Protein AF-0000000075587839 (afdb_homodimer)

Solvent-accessible surface area (backbone atoms only — not comparable to full-atom values): 9864 Å² total; per-residue (Å²): 130,83,79,45,76,65,56,51,50,49,52,45,46,64,28,25,70,38,70,66,35,35,45,51,54,50,36,51,46,52,33,44,29,35,46,43,52,49,52,53,52,33,71,74,31,87,90,44,42,84,49,61,68,43,82,43,80,44,80,54,60,90,42,73,38,74,36,57,45,5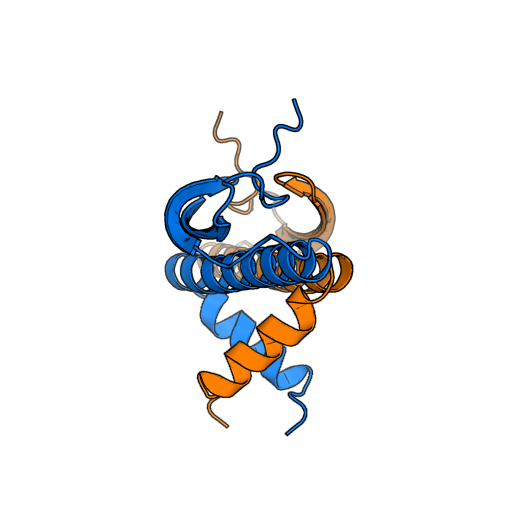7,36,32,62,83,61,77,62,73,52,64,68,70,52,82,79,121,129,80,80,44,74,64,56,52,50,50,53,46,49,63,29,25,70,38,71,65,37,34,43,52,54,51,35,52,47,50,33,44,29,36,45,42,52,48,51,52,51,33,72,74,32,87,89,43,43,83,48,62,65,43,82,43,80,43,79,56,61,89,41,75,38,72,37,57,45,59,36,32,63,83,62,78,60,74,51,65,68,71,51,81,79,121

Nearest PDB structures (foldseek):
  6xg8-assembly1_A  TM=6.158E-01  e=6.840E-03  Acetivibrio thermocellus ATCC 27405
  4ic1-assembly1_K  TM=3.545E-01  e=3.819E-01  Saccharolobus solfataricus P2
  4ic1-assembly1_D  TM=3.530E-01  e=4.348E-01  Saccharolobus solfataricus P2
  4ic1-assembly1_J  TM=3.526E-01  e=6.417E-01  Saccharolobus solfataricus P2
  8iyo-assembly3_C  TM=5.329E-01  e=5.825E+00  Helicobacter pylori 26695

Organism: NCBI:txid702438

pLDDT: mean 90.99, std 10.91, range [43.84, 98.19]

Radius of gyration: 17.73 Å; Cα contacts (8 Å, |Δi|>4): 242; chains: 2; bounding 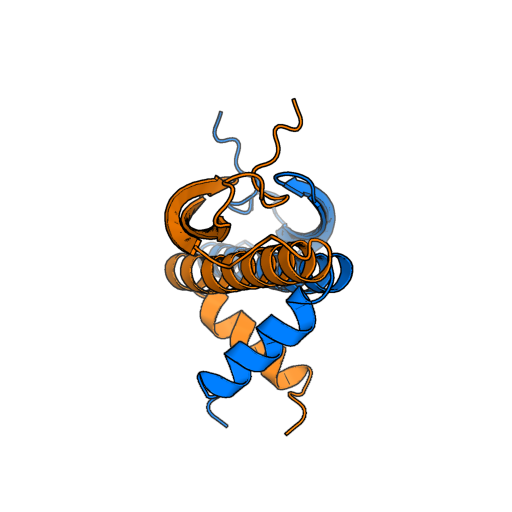box: 31×56×42 Å

InterPro domains:
  IPR001207 Transposase, mutator type [PF00872] (12-85)

Secondary structure (DSSP, 8-state):
----HHHHHHHHHHHTTSHHHHHHHHHHHHHHHHHHHHHHHHHH-TT--EEEEEEEEEEETTEEEEEEEEEESSS----GGGS---/----HHHHHHHHHHHTTSHHHHHHHHHHHHHHHHHHHHHHHHHH-TT--EEEEEEEEEEETTEEEEEEEEEESSS----GGGS---

Sequence (172 aa):
MELTQGQISEIISNYTSSSEGFVTLQSLIMNSLMAHERELFVKANKNEQCNGFRPRRWYCKGYTFVLRIPRSRSGNFYPVLFRDYSMELTQGQISEIISNYTSSSEGFVTLQSLIMNSLMAHERELFVKANKNEQCNGFRPRRWYCKGYTFVLRIPRSRSGNFYPVLFRDYS

Structure (mmCIF, N/CA/C/O backbone):
data_AF-0000000075587839-model_v1
#
loop_
_entity.id
_entity.type
_entity.pdbx_description
1 polymer Transposase
#
loop_
_atom_site.group_PDB
_atom_site.id
_atom_site.type_symbol
_atom_site.label_atom_id
_atom_site.label_alt_id
_atom_site.label_comp_id
_atom_site.label_asym_id
_atom_site.label_entity_id
_atom_site.label_seq_id
_atom_site.pdbx_PDB_ins_code
_atom_site.Cartn_x
_atom_site.Cartn_y
_atom_site.Cartn_z
_atom_site.occupancy
_atom_site.B_iso_or_equiv
_atom_site.auth_seq_id
_atom_site.auth_comp_id
_atom_site.auth_asym_id
_atom_site.auth_atom_id
_atom_site.pdbx_PDB_model_num
ATOM 1 N N . MET A 1 1 ? -15.734 -13.727 13.383 1 43.91 1 MET A N 1
ATOM 2 C CA . MET A 1 1 ? -16.031 -12.383 13.859 1 43.91 1 MET A CA 1
ATOM 3 C C . MET A 1 1 ? -15.766 -11.352 12.766 1 43.91 1 MET A C 1
ATOM 5 O O . MET A 1 1 ? -14.68 -11.32 12.18 1 43.91 1 MET A O 1
ATOM 9 N N . GLU A 1 2 ? -16.828 -10.836 12.227 1 57.12 2 GLU A N 1
ATOM 10 C CA . GLU A 1 2 ? -16.781 -9.922 11.086 1 57.12 2 GLU A CA 1
ATOM 11 C C . GLU A 1 2 ? -16.031 -8.633 11.445 1 57.12 2 GLU A C 1
ATOM 13 O O . GLU A 1 2 ? -16.375 -7.977 12.438 1 57.12 2 GLU A O 1
ATOM 18 N N . LEU A 1 3 ? -14.789 -8.594 11.195 1 67.19 3 LEU A N 1
ATOM 19 C CA . LEU A 1 3 ? -14.031 -7.375 11.461 1 67.19 3 LEU A CA 1
ATOM 20 C C . LEU A 1 3 ? -14.844 -6.141 11.094 1 67.19 3 LEU A C 1
ATOM 22 O O . LEU A 1 3 ? -15.438 -6.086 10.016 1 67.19 3 LEU A O 1
ATOM 26 N N . THR A 1 4 ? -15.031 -5.246 12.156 1 79 4 THR A N 1
ATOM 27 C CA . THR A 1 4 ? -15.773 -4.004 11.984 1 79 4 THR A CA 1
ATOM 28 C C . THR A 1 4 ? -14.914 -2.943 11.312 1 79 4 THR A C 1
ATOM 30 O O . THR A 1 4 ? -13.68 -3.055 11.289 1 79 4 THR A O 1
ATOM 33 N N . GLN A 1 5 ? -15.57 -2.043 10.609 1 81.94 5 GLN A N 1
ATOM 34 C CA . GLN A 1 5 ? -14.891 -0.89 10.031 1 81.94 5 GLN A CA 1
ATOM 35 C C . GLN A 1 5 ? -14.008 -0.197 11.062 1 81.94 5 GLN A C 1
ATOM 37 O O . GLN A 1 5 ? -12.93 0.302 10.734 1 81.94 5 GLN A O 1
ATOM 42 N N . GLY A 1 6 ? -14.469 -0.272 12.297 1 82.75 6 GLY A N 1
ATOM 43 C CA . GLY A 1 6 ? -13.711 0.319 13.391 1 82.75 6 GLY A CA 1
ATOM 44 C C . GLY A 1 6 ? -12.406 -0.409 13.672 1 82.75 6 GLY A C 1
ATOM 45 O O . GLY A 1 6 ? -11.375 0.222 13.914 1 82.75 6 GLY A O 1
ATOM 46 N N . GLN A 1 7 ? -12.508 -1.614 13.672 1 82.94 7 GLN A N 1
ATOM 47 C CA . GLN A 1 7 ? -11.32 -2.43 13.914 1 82.94 7 GLN A CA 1
ATOM 48 C C . GLN A 1 7 ? -10.297 -2.252 12.797 1 82.94 7 GLN A C 1
ATOM 50 O O . GLN A 1 7 ? -9.094 -2.154 13.062 1 82.94 7 GLN A O 1
ATOM 55 N N . ILE A 1 8 ? -10.734 -2.129 11.609 1 87.5 8 ILE A N 1
ATOM 56 C CA . ILE A 1 8 ? -9.859 -1.937 10.461 1 87.5 8 ILE A CA 1
ATOM 57 C C . ILE A 1 8 ? -9.148 -0.588 10.57 1 87.5 8 ILE A C 1
ATOM 59 O O . ILE A 1 8 ? -7.934 -0.503 10.398 1 87.5 8 ILE A O 1
ATOM 63 N N . SER A 1 9 ? -9.961 0.362 10.945 1 90 9 SER A N 1
ATOM 64 C CA . SER A 1 9 ? -9.398 1.702 11.086 1 90 9 SER A CA 1
ATOM 65 C C . SER A 1 9 ? -8.328 1.739 12.18 1 90 9 SER A C 1
ATOM 67 O O . SER A 1 9 ? -7.297 2.393 12.023 1 90 9 SER A O 1
ATOM 69 N N . GLU A 1 10 ? -8.555 1.043 13.203 1 89.44 10 GLU A N 1
ATOM 70 C CA . GLU A 1 10 ? -7.613 1.007 14.32 1 89.44 10 GLU A CA 1
ATOM 71 C C . GLU A 1 10 ? -6.309 0.325 13.914 1 89.44 10 GLU A C 1
ATOM 73 O O . GLU A 1 10 ? -5.223 0.784 14.273 1 89.44 10 GLU A O 1
ATOM 78 N N . ILE A 1 11 ? -6.461 -0.703 13.234 1 89.12 11 ILE A N 1
ATOM 79 C CA . ILE A 1 11 ? -5.289 -1.43 12.758 1 89.12 11 ILE A CA 1
ATOM 80 C C . ILE A 1 11 ? -4.457 -0.531 11.852 1 89.12 11 ILE A C 1
ATOM 82 O O . ILE A 1 11 ? -3.248 -0.387 12.047 1 89.12 11 ILE A O 1
ATOM 86 N N . ILE A 1 12 ? -5.113 0.081 11 1 93.81 12 ILE A N 1
ATOM 87 C CA . ILE A 1 12 ? -4.453 0.926 10.008 1 93.81 12 ILE A CA 1
ATOM 88 C C . ILE A 1 12 ? -3.762 2.094 10.711 1 93.81 12 ILE A C 1
ATOM 90 O O . ILE A 1 12 ? -2.58 2.357 10.469 1 93.81 12 ILE A O 1
ATOM 94 N N . SER A 1 13 ? -4.465 2.646 11.656 1 93.94 13 SER A N 1
ATOM 95 C CA . SER A 1 13 ? -3.91 3.807 12.344 1 93.94 13 SER A CA 1
ATOM 96 C C . SER A 1 13 ? -2.68 3.43 13.164 1 93.94 13 SER A C 1
ATOM 98 O O . SER A 1 13 ? -1.697 4.172 13.195 1 93.94 13 SER A O 1
ATOM 100 N N . ASN A 1 14 ? -2.768 2.309 13.742 1 93.44 14 ASN A N 1
ATOM 101 C CA . ASN A 1 14 ? -1.631 1.848 14.531 1 93.44 14 ASN A CA 1
ATOM 102 C C . ASN A 1 14 ? -0.403 1.599 13.664 1 93.44 14 ASN A C 1
ATOM 104 O O . ASN A 1 14 ? 0.714 1.957 14.039 1 93.44 14 ASN A O 1
ATOM 108 N N . TYR A 1 15 ? -0.551 1.084 12.578 1 93.81 15 TYR A N 1
ATOM 109 C CA . TYR A 1 15 ? 0.555 0.746 11.688 1 93.81 15 TYR A CA 1
ATOM 110 C C . TYR A 1 15 ? 1.09 1.987 10.984 1 93.81 15 TYR A C 1
ATOM 112 O O . TYR A 1 15 ? 2.281 2.072 10.68 1 93.81 15 TYR A O 1
ATOM 120 N N . THR A 1 16 ? 0.175 2.984 10.742 1 96.06 16 THR A N 1
ATOM 121 C CA . THR A 1 16 ? 0.593 4.129 9.938 1 96.06 16 THR A CA 1
ATOM 122 C C . THR A 1 16 ? 1.08 5.266 10.836 1 96.06 16 THR A C 1
ATOM 124 O O . THR A 1 16 ? 1.348 6.371 10.359 1 96.06 16 THR A O 1
ATOM 127 N N . SER A 1 17 ? 1.215 4.961 12.117 1 95.62 17 SER A N 1
ATOM 128 C CA . SER A 1 17 ? 1.733 5.957 13.055 1 95.62 17 SER A CA 1
ATOM 129 C C . SER A 1 17 ? 3.248 6.086 12.938 1 95.62 17 SER A C 1
ATOM 131 O O . SER A 1 17 ? 3.857 6.938 13.586 1 95.62 17 SER A O 1
ATOM 133 N N . SER A 1 18 ? 3.869 5.176 12.164 1 94.62 18 SER A N 1
ATOM 134 C CA . SER A 1 18 ? 5.297 5.234 11.867 1 94.62 18 SER A CA 1
ATOM 135 C C . SER A 1 18 ? 5.582 4.777 10.438 1 94.62 18 SER A C 1
ATOM 137 O O . SER A 1 18 ? 4.793 4.035 9.852 1 94.62 18 SER A O 1
ATOM 139 N N . SER A 1 19 ? 6.688 5.191 9.953 1 93.06 19 SER A N 1
ATOM 140 C CA . SER A 1 19 ? 7.105 4.762 8.625 1 93.06 19 SER A CA 1
ATOM 141 C C . SER A 1 19 ? 7.367 3.26 8.578 1 93.06 19 SER A C 1
ATOM 143 O O . SER A 1 19 ? 7.035 2.594 7.598 1 93.06 19 SER A O 1
ATOM 145 N N . GLU A 1 20 ? 7.918 2.828 9.656 1 95 20 GLU A N 1
ATOM 146 C CA . GLU A 1 20 ? 8.234 1.403 9.734 1 95 20 GLU A CA 1
ATOM 147 C C . GLU A 1 20 ? 6.961 0.56 9.742 1 95 20 GLU A C 1
ATOM 149 O O . GLU A 1 20 ? 6.898 -0.487 9.094 1 95 20 GLU A O 1
ATOM 154 N N . GLY A 1 21 ? 6.016 1.033 10.555 1 95.5 21 GLY A N 1
ATOM 155 C CA . GLY A 1 21 ? 4.742 0.333 10.578 1 95.5 21 GLY A CA 1
ATOM 156 C C . GLY A 1 21 ? 4.043 0.328 9.227 1 95.5 21 GLY A C 1
ATOM 157 O O . GLY A 1 21 ? 3.492 -0.694 8.812 1 95.5 21 GLY A O 1
ATOM 158 N N . PHE A 1 22 ? 4.16 1.429 8.594 1 96.12 22 PHE A N 1
ATOM 159 C CA . PHE A 1 22 ? 3.572 1.541 7.262 1 96.12 22 PHE A CA 1
ATOM 160 C C . PHE A 1 22 ? 4.234 0.568 6.293 1 96.12 22 PHE A C 1
ATOM 162 O O . PHE A 1 22 ? 3.547 -0.161 5.574 1 96.12 22 PHE A O 1
ATOM 169 N N . VAL A 1 23 ? 5.512 0.485 6.297 1 95.75 23 VAL A N 1
ATOM 170 C CA . VAL A 1 23 ? 6.262 -0.387 5.402 1 95.75 23 VAL A CA 1
ATOM 171 C C . VAL A 1 23 ? 5.883 -1.844 5.656 1 95.75 23 VAL A C 1
ATOM 173 O O . VAL A 1 23 ? 5.691 -2.615 4.715 1 95.75 23 VAL A O 1
ATOM 176 N N . THR A 1 24 ? 5.676 -2.135 6.898 1 95.44 24 THR A N 1
ATOM 177 C CA . THR A 1 24 ? 5.309 -3.496 7.273 1 95.44 24 THR A CA 1
ATOM 178 C C . THR A 1 24 ? 3.918 -3.844 6.746 1 95.44 24 THR A C 1
ATOM 180 O O . THR A 1 24 ? 3.738 -4.871 6.09 1 95.44 24 THR A O 1
ATOM 183 N N . LEU A 1 25 ? 2.961 -2.984 6.992 1 95.06 25 LEU A N 1
ATOM 184 C CA . LEU A 1 25 ? 1.586 -3.23 6.57 1 95.06 25 LEU A CA 1
ATOM 185 C C . LEU A 1 25 ? 1.485 -3.279 5.051 1 95.06 25 LEU A C 1
ATOM 187 O O . LEU A 1 25 ? 0.827 -4.164 4.496 1 95.06 25 LEU A O 1
ATOM 191 N N . GLN A 1 26 ? 2.131 -2.404 4.441 1 95.31 26 GLN A N 1
ATOM 192 C CA . GLN A 1 26 ? 2.135 -2.33 2.986 1 95.31 26 GLN A CA 1
ATOM 193 C C . GLN A 1 26 ? 2.715 -3.6 2.371 1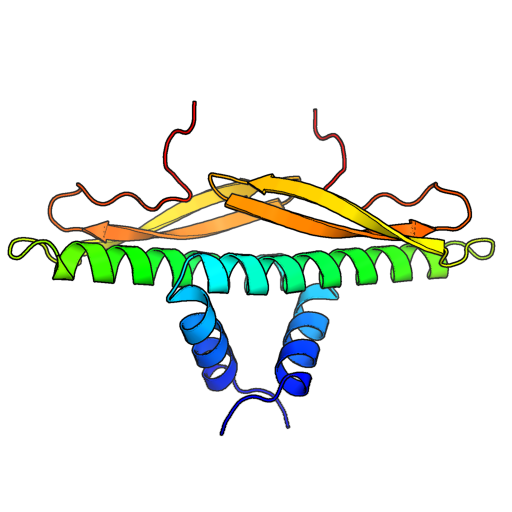 95.31 26 GLN A C 1
ATOM 195 O O . GLN A 1 26 ? 2.176 -4.125 1.396 1 95.31 26 GLN A O 1
ATOM 200 N N . SER A 1 27 ? 3.793 -4.078 2.92 1 96.06 27 SER A N 1
ATOM 201 C CA . SER A 1 27 ? 4.387 -5.32 2.439 1 96.06 27 SER A CA 1
ATOM 202 C C . SER A 1 27 ? 3.412 -6.488 2.574 1 96.06 27 SER A C 1
ATOM 204 O O . SER A 1 27 ? 3.301 -7.316 1.667 1 96.06 27 SER A O 1
ATOM 206 N N . LEU A 1 28 ? 2.721 -6.492 3.68 1 95.62 28 LEU A N 1
ATOM 207 C CA . LEU A 1 28 ? 1.758 -7.566 3.91 1 95.62 28 LEU A CA 1
ATOM 208 C C . LEU A 1 28 ? 0.656 -7.539 2.855 1 95.62 28 LEU A C 1
ATOM 210 O O . LEU A 1 28 ? 0.273 -8.586 2.328 1 95.62 28 LEU A O 1
ATOM 214 N N . ILE A 1 29 ? 0.226 -6.41 2.574 1 96.44 29 ILE A N 1
ATOM 215 C CA . ILE A 1 29 ? -0.882 -6.238 1.642 1 96.44 29 ILE A CA 1
ATOM 216 C C . ILE A 1 29 ? -0.432 -6.613 0.231 1 96.44 29 ILE A C 1
ATOM 218 O O . ILE A 1 29 ? -1.131 -7.344 -0.476 1 96.44 29 ILE A O 1
ATOM 222 N N . MET A 1 30 ? 0.693 -6.18 -0.161 1 96.06 30 MET A N 1
ATOM 223 C CA . MET A 1 30 ? 1.216 -6.461 -1.494 1 96.06 30 MET A CA 1
ATOM 224 C C . MET A 1 30 ? 1.52 -7.949 -1.656 1 96.06 30 MET A C 1
ATOM 226 O O . MET A 1 30 ? 1.21 -8.539 -2.691 1 96.06 30 MET A O 1
ATOM 230 N N . ASN A 1 31 ? 2.096 -8.469 -0.646 1 97.5 31 ASN A N 1
ATOM 231 C CA . ASN A 1 31 ? 2.373 -9.906 -0.677 1 97.5 31 ASN A CA 1
ATOM 232 C C . ASN A 1 31 ? 1.091 -10.719 -0.811 1 97.5 31 ASN A C 1
ATOM 234 O O . ASN A 1 31 ? 1.043 -11.688 -1.572 1 97.5 31 ASN A O 1
ATOM 238 N N . SER A 1 32 ? 0.111 -10.312 -0.069 1 97.56 32 SER A N 1
ATOM 239 C CA . SER A 1 32 ? -1.171 -11.008 -0.132 1 97.56 32 SER A CA 1
ATOM 240 C C . SER A 1 32 ? -1.786 -10.906 -1.522 1 97.56 32 SER A C 1
ATOM 242 O O . SER A 1 32 ? -2.293 -11.898 -2.057 1 97.56 32 SER A O 1
ATOM 244 N N . LEU A 1 33 ? -1.745 -9.75 -2.088 1 97.44 33 LEU A N 1
ATOM 245 C CA . LEU A 1 33 ? -2.266 -9.547 -3.434 1 97.44 33 LEU A CA 1
ATOM 246 C C . LEU A 1 33 ? -1.571 -10.461 -4.434 1 97.44 33 LEU A C 1
ATOM 248 O O . LEU A 1 33 ? -2.234 -11.172 -5.199 1 97.44 33 LEU A O 1
ATOM 252 N N . MET A 1 34 ? -0.307 -10.469 -4.387 1 97.12 34 MET A N 1
ATOM 253 C CA . MET A 1 34 ? 0.464 -11.25 -5.348 1 97.12 34 MET A CA 1
ATOM 254 C C . MET A 1 34 ? 0.213 -12.742 -5.156 1 97.12 34 MET A C 1
ATOM 256 O O . MET A 1 34 ? 0.147 -13.492 -6.133 1 97.12 34 MET A O 1
ATOM 260 N N . ALA A 1 35 ? 0.094 -13.109 -3.898 1 97.31 35 ALA A N 1
ATOM 261 C CA . ALA A 1 35 ? -0.211 -14.508 -3.615 1 97.31 35 ALA A CA 1
ATOM 262 C C . ALA A 1 35 ? -1.552 -14.914 -4.223 1 97.31 35 ALA A C 1
ATOM 264 O O . ALA A 1 35 ? -1.679 -15.992 -4.805 1 97.31 35 ALA A O 1
ATOM 265 N N . HIS A 1 36 ? -2.475 -14.086 -4.074 1 97.44 36 HIS A N 1
ATOM 266 C CA . HIS A 1 36 ? -3.783 -14.344 -4.664 1 97.44 36 HIS A CA 1
ATOM 267 C C . HIS A 1 36 ? -3.699 -14.422 -6.184 1 97.44 36 HIS A C 1
ATOM 269 O O . HIS A 1 36 ? -4.301 -15.312 -6.797 1 97.44 36 HIS A O 1
ATOM 275 N N . GLU A 1 37 ? -3.002 -13.547 -6.789 1 96.75 37 GLU A N 1
ATOM 276 C CA . GLU A 1 37 ? -2.812 -13.555 -8.234 1 96.75 37 GLU A CA 1
ATOM 277 C C . GLU A 1 37 ? -2.223 -14.875 -8.711 1 96.75 37 GLU A C 1
ATOM 279 O O . GLU A 1 37 ? -2.668 -15.438 -9.719 1 96.75 37 GLU A O 1
ATOM 284 N N . ARG A 1 38 ? -1.264 -15.273 -8.031 1 97.38 38 ARG A N 1
ATOM 285 C CA . ARG A 1 38 ? -0.644 -16.547 -8.406 1 97.38 38 ARG A CA 1
ATOM 286 C C . ARG A 1 38 ? -1.625 -17.703 -8.258 1 97.38 38 ARG A C 1
ATOM 288 O O . ARG A 1 38 ? -1.659 -18.609 -9.094 1 97.38 38 ARG A O 1
ATOM 295 N N . GLU A 1 39 ? -2.357 -17.688 -7.191 1 97 39 GLU A N 1
ATOM 296 C CA . GLU A 1 39 ? -3.367 -18.734 -6.996 1 97 39 GLU A CA 1
ATOM 297 C C . GLU A 1 39 ? -4.328 -18.797 -8.18 1 97 39 GLU A C 1
ATOM 299 O O . GLU A 1 39 ? -4.645 -19.875 -8.672 1 97 39 GLU A O 1
ATOM 304 N N . LEU A 1 40 ? -4.785 -17.656 -8.57 1 96.62 40 LEU A N 1
ATOM 305 C CA . LEU A 1 40 ? -5.684 -17.594 -9.719 1 96.62 40 LEU A CA 1
ATOM 306 C C . LEU A 1 40 ? -5 -18.125 -10.977 1 96.62 40 LEU A C 1
ATOM 308 O O . LEU A 1 40 ? -5.613 -18.844 -11.766 1 96.62 40 LEU A O 1
ATOM 312 N N . PHE A 1 41 ? -3.781 -17.734 -11.188 1 97 41 PHE A N 1
ATOM 313 C CA . PHE A 1 41 ? -2.994 -18.172 -12.328 1 97 41 PHE A CA 1
ATOM 314 C C . PHE A 1 41 ? -2.895 -19.703 -12.367 1 97 41 PHE A C 1
ATOM 316 O O . PHE A 1 41 ? -3.125 -20.312 -13.414 1 97 41 PHE A O 1
ATOM 323 N N . VAL A 1 42 ? -2.59 -20.344 -11.25 1 97.38 42 VAL A N 1
ATOM 324 C CA . VAL A 1 42 ? -2.402 -21.797 -11.156 1 97.38 42 VAL A CA 1
ATOM 325 C C . VAL A 1 42 ? -3.736 -22.5 -11.383 1 97.38 42 VAL A C 1
ATOM 327 O O . VAL A 1 42 ? -3.797 -23.516 -12.078 1 97.38 42 VAL A O 1
ATOM 330 N N . LYS A 1 43 ? -4.742 -21.938 -10.852 1 97.06 43 LYS A N 1
ATOM 331 C CA . LYS A 1 43 ? -6.074 -22.516 -11.023 1 97.06 43 LYS A CA 1
ATOM 332 C C . LYS A 1 43 ? -6.504 -22.469 -12.492 1 97.06 43 LYS A C 1
ATOM 334 O O . LYS A 1 43 ? -7.18 -23.391 -12.969 1 97.06 43 LYS A O 1
ATOM 339 N N . ALA A 1 44 ? -6.074 -21.469 -13.109 1 97.19 44 ALA A N 1
ATOM 340 C CA . ALA A 1 44 ? -6.496 -21.25 -14.484 1 97.19 44 ALA A CA 1
ATOM 341 C C . ALA A 1 44 ? -5.652 -22.062 -15.453 1 97.19 44 ALA A C 1
ATOM 343 O O . ALA A 1 44 ? -6.02 -22.234 -16.625 1 97.19 44 ALA A O 1
ATOM 344 N N . ASN A 1 45 ? -4.457 -22.594 -14.992 1 96.62 45 ASN A N 1
ATOM 345 C CA . ASN A 1 45 ? -3.518 -23.344 -15.812 1 96.62 45 ASN A CA 1
ATOM 346 C C . ASN A 1 45 ? -3.246 -24.734 -15.219 1 96.62 45 ASN A C 1
ATOM 348 O O . ASN A 1 45 ? -2.502 -24.859 -14.242 1 96.62 45 ASN A O 1
ATOM 352 N N . LYS A 1 46 ? -3.799 -25.766 -15.711 1 92.94 46 LYS A N 1
ATOM 353 C CA . LYS A 1 46 ? -3.832 -27.109 -15.156 1 92.94 46 LYS A CA 1
ATOM 354 C C . LYS A 1 46 ? -2.424 -27.672 -14.969 1 92.94 46 LYS A C 1
ATOM 356 O O . LYS A 1 46 ? -2.168 -28.422 -14.039 1 92.94 46 LYS A O 1
ATOM 361 N N . ASN A 1 47 ? -1.498 -27.219 -15.711 1 93.81 47 ASN A N 1
ATOM 362 C CA . ASN A 1 47 ? -0.156 -27.781 -15.625 1 93.81 47 ASN A CA 1
ATOM 363 C C . ASN A 1 47 ? 0.772 -26.906 -14.789 1 93.81 47 ASN A C 1
ATOM 365 O O . ASN A 1 47 ? 1.984 -27.125 -14.773 1 93.81 47 ASN A O 1
ATOM 369 N N . GLU A 1 48 ? 0.075 -26.016 -14.156 1 96.56 48 GLU A N 1
ATOM 370 C CA . GLU A 1 48 ? 0.896 -25.109 -13.359 1 96.56 48 GLU A CA 1
ATOM 371 C C . GLU A 1 48 ? 0.846 -25.469 -11.875 1 96.56 48 GLU A C 1
ATOM 373 O O . GLU A 1 48 ? -0.141 -26.031 -11.406 1 96.56 48 GLU A O 1
ATOM 378 N N . GLN A 1 49 ? 1.991 -25.25 -11.188 1 96.81 49 GLN A N 1
ATOM 379 C CA . GLN A 1 49 ? 2.1 -25.438 -9.742 1 96.81 49 GLN A CA 1
ATOM 380 C C . GLN A 1 49 ? 2.793 -24.266 -9.078 1 96.81 49 GLN A C 1
ATOM 382 O O . GLN A 1 49 ? 3.498 -23.5 -9.734 1 96.81 49 GLN A O 1
ATOM 387 N N . CYS A 1 50 ? 2.463 -24.188 -7.766 1 96.06 50 CYS A N 1
ATOM 388 C CA . CYS A 1 50 ? 3.213 -23.203 -6.996 1 96.06 50 CYS A CA 1
ATOM 389 C C . CYS A 1 50 ? 4.68 -23.609 -6.875 1 96.06 50 CYS A C 1
ATOM 391 O O . CYS A 1 50 ? 4.996 -24.797 -6.809 1 96.06 50 CYS A O 1
ATOM 393 N N . ASN A 1 51 ? 5.539 -22.578 -6.922 1 96.69 51 ASN A N 1
ATOM 394 C CA . ASN A 1 51 ? 6.969 -22.859 -6.848 1 96.69 51 ASN A CA 1
ATOM 395 C C . ASN A 1 51 ? 7.684 -21.875 -5.922 1 96.69 51 ASN A C 1
ATOM 397 O O . ASN A 1 51 ? 8.664 -21.25 -6.312 1 96.69 51 ASN A O 1
ATOM 401 N N . GLY A 1 52 ? 7.141 -21.625 -4.73 1 97 52 GLY A N 1
ATOM 402 C CA . GLY A 1 52 ? 7.805 -20.844 -3.697 1 97 52 GLY A CA 1
ATOM 403 C C . GLY A 1 52 ? 7.742 -19.359 -3.941 1 97 52 GLY A C 1
ATOM 404 O O . GLY A 1 52 ? 6.789 -18.859 -4.547 1 97 52 GLY A O 1
ATOM 405 N N . PHE A 1 53 ? 8.68 -18.594 -3.242 1 97.69 53 PHE A N 1
ATOM 406 C CA . PHE A 1 53 ? 8.75 -17.141 -3.252 1 97.69 53 PHE A CA 1
ATOM 407 C C . PHE A 1 53 ? 10.188 -16.672 -3.412 1 97.69 53 PHE A C 1
ATOM 409 O O . PHE A 1 53 ? 11.125 -17.359 -2.992 1 97.69 53 PHE A O 1
ATOM 416 N N . ARG A 1 54 ? 10.328 -15.539 -4.059 1 96.56 54 ARG A N 1
ATOM 417 C CA . ARG A 1 54 ? 11.641 -14.898 -4.102 1 96.56 54 ARG A CA 1
ATOM 418 C C . ARG A 1 54 ? 11.562 -13.469 -3.564 1 96.56 54 ARG A C 1
ATOM 420 O O . ARG A 1 54 ? 10.586 -12.758 -3.811 1 96.56 54 ARG A O 1
ATOM 427 N N . PRO A 1 55 ? 12.609 -13.133 -2.766 1 96.62 55 PRO A N 1
ATOM 428 C CA . PRO A 1 55 ? 12.633 -11.75 -2.275 1 96.62 55 PRO A CA 1
ATOM 429 C C . PRO A 1 55 ? 12.977 -10.742 -3.369 1 96.62 55 PRO A C 1
ATOM 4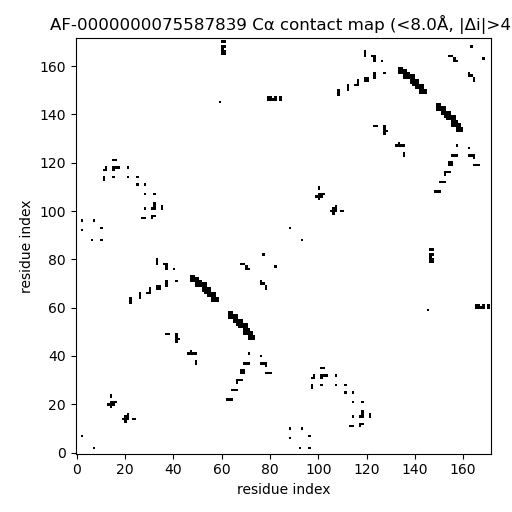31 O O . PRO A 1 55 ? 13.781 -11.039 -4.254 1 96.62 55 PRO A O 1
ATOM 434 N N . ARG A 1 56 ? 12.297 -9.578 -3.34 1 94.69 56 ARG A N 1
ATOM 435 C CA . ARG A 1 56 ? 12.594 -8.477 -4.254 1 94.69 56 ARG A CA 1
ATOM 436 C C . ARG A 1 56 ? 12.375 -7.129 -3.58 1 94.69 56 ARG A C 1
ATOM 438 O O . ARG A 1 56 ? 11.383 -6.941 -2.865 1 94.69 56 ARG A O 1
ATOM 445 N N . ARG A 1 57 ? 13.273 -6.309 -3.846 1 93.75 57 ARG A N 1
ATOM 446 C CA . ARG A 1 57 ? 13.109 -4.934 -3.381 1 93.7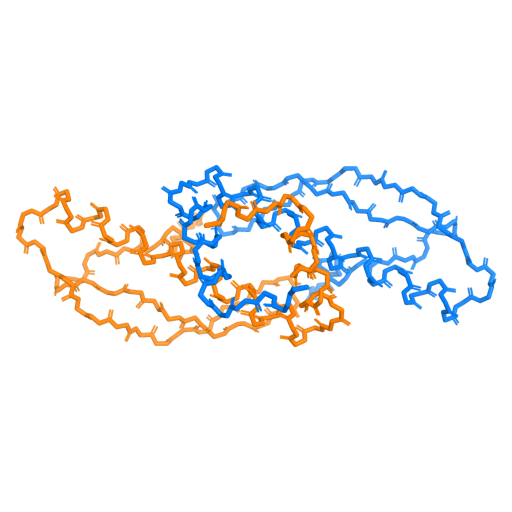5 57 ARG A CA 1
ATOM 447 C C . ARG A 1 57 ? 12.164 -4.152 -4.285 1 93.75 57 ARG A C 1
ATOM 449 O O . ARG A 1 57 ? 12.219 -4.285 -5.508 1 93.75 57 ARG A O 1
ATOM 456 N N . TRP A 1 58 ? 11.32 -3.439 -3.658 1 89.62 58 TRP A N 1
ATOM 457 C CA . TRP A 1 58 ? 10.336 -2.607 -4.34 1 89.62 58 TRP A CA 1
ATOM 458 C C . TRP A 1 58 ? 10.367 -1.18 -3.809 1 89.62 58 TRP A C 1
ATOM 460 O O . TRP A 1 58 ? 10.359 -0.963 -2.594 1 89.62 58 TRP A O 1
ATOM 470 N N . TYR A 1 59 ? 10.578 -0.26 -4.73 1 86.5 59 TYR A N 1
ATOM 471 C CA . TYR A 1 59 ? 10.617 1.154 -4.371 1 86.5 59 TYR A CA 1
ATOM 472 C C . TYR A 1 59 ? 9.383 1.881 -4.898 1 86.5 59 TYR A C 1
ATOM 474 O O . TYR A 1 59 ? 9.023 1.736 -6.07 1 86.5 59 TYR A O 1
ATOM 482 N N . CYS A 1 60 ? 8.781 2.619 -3.859 1 83.56 60 CYS A N 1
ATOM 483 C CA . CYS A 1 60 ? 7.637 3.406 -4.297 1 83.56 60 CYS A CA 1
ATOM 484 C C . CYS A 1 60 ? 7.562 4.73 -3.543 1 83.56 60 CYS A C 1
ATOM 486 O O . CYS A 1 60 ? 7.309 4.75 -2.338 1 83.56 60 CYS A O 1
ATOM 488 N N . LYS A 1 61 ? 7.742 5.785 -4.301 1 80.19 61 LYS A N 1
ATOM 489 C CA . LYS A 1 61 ? 7.488 7.148 -3.842 1 80.19 61 LYS A CA 1
ATOM 490 C C . LYS A 1 61 ? 8.094 7.383 -2.459 1 80.19 61 LYS A C 1
ATOM 492 O O . LYS A 1 61 ? 7.395 7.824 -1.542 1 80.19 61 LYS A O 1
ATOM 497 N N . GLY A 1 62 ? 9.359 7.023 -2.268 1 82.06 62 GLY A N 1
ATOM 498 C CA . GLY A 1 62 ? 10.078 7.367 -1.05 1 82.06 62 GLY A CA 1
ATOM 499 C C . GLY A 1 62 ? 10.172 6.219 -0.068 1 82.06 62 GLY A C 1
ATOM 500 O O . GLY A 1 62 ? 10.781 6.352 0.997 1 82.06 62 GLY A O 1
ATOM 501 N N . TYR A 1 63 ? 9.539 5.113 -0.383 1 89.12 63 TYR A N 1
ATOM 502 C CA . TYR A 1 63 ? 9.57 3.961 0.511 1 89.12 63 TYR A CA 1
ATOM 503 C C . TYR A 1 63 ? 10.211 2.758 -0.175 1 89.12 63 TYR A C 1
ATOM 505 O O . TYR A 1 63 ? 10.055 2.568 -1.384 1 89.12 63 TYR A O 1
ATOM 513 N N . THR A 1 64 ? 10.883 2.008 0.625 1 91.62 64 THR A N 1
ATOM 514 C CA . THR A 1 64 ? 11.492 0.759 0.178 1 91.62 64 THR A CA 1
ATOM 515 C C . THR A 1 64 ? 10.867 -0.433 0.899 1 91.62 64 THR A C 1
ATOM 517 O O . THR A 1 64 ? 10.711 -0.413 2.121 1 91.62 64 THR A O 1
ATOM 520 N N . PHE A 1 65 ? 10.508 -1.366 0.061 1 93.31 65 PHE A N 1
ATOM 521 C CA . PHE A 1 65 ? 9.898 -2.572 0.599 1 93.31 65 PHE A CA 1
ATOM 522 C C . PHE A 1 65 ? 10.672 -3.812 0.176 1 93.31 65 PHE A C 1
ATOM 524 O O . PHE A 1 65 ? 11.289 -3.83 -0.891 1 93.31 65 PHE A O 1
ATOM 531 N N . VAL A 1 66 ? 10.633 -4.777 1.029 1 94.94 66 VAL A N 1
ATOM 532 C CA . VAL A 1 66 ? 11.047 -6.117 0.631 1 94.94 66 VAL A CA 1
ATOM 533 C C . VAL A 1 66 ? 9.828 -7.023 0.487 1 94.94 66 VAL A C 1
ATOM 535 O O . VAL A 1 66 ? 9.117 -7.27 1.461 1 94.94 66 VAL A O 1
ATOM 538 N N . LEU A 1 67 ? 9.617 -7.457 -0.725 1 97.12 67 LEU A N 1
ATOM 539 C CA . LEU A 1 67 ? 8.438 -8.258 -1.021 1 97.12 67 LEU A CA 1
ATOM 540 C C . LEU A 1 67 ? 8.82 -9.719 -1.272 1 97.12 67 LEU A C 1
ATOM 542 O O . LEU A 1 67 ? 9.984 -10.023 -1.525 1 97.12 67 LEU A O 1
ATOM 546 N N . ARG A 1 68 ? 7.855 -10.539 -1.071 1 97.5 68 ARG A N 1
ATOM 547 C CA . ARG A 1 68 ? 7.973 -11.953 -1.406 1 97.5 68 ARG A CA 1
ATOM 548 C C . ARG A 1 68 ? 7.168 -12.289 -2.658 1 97.5 68 ARG A C 1
ATOM 550 O O . ARG A 1 68 ? 5.965 -12.539 -2.58 1 97.5 68 ARG A O 1
ATOM 557 N N . ILE A 1 69 ? 7.855 -12.352 -3.762 1 97.69 69 ILE A N 1
ATOM 558 C CA . ILE A 1 69 ? 7.191 -12.547 -5.047 1 97.69 69 ILE A CA 1
ATOM 559 C C . ILE A 1 69 ? 6.875 -14.031 -5.246 1 97.69 69 ILE A C 1
ATOM 561 O O . ILE A 1 69 ? 7.781 -14.867 -5.246 1 97.69 69 ILE A O 1
ATOM 565 N N . PRO A 1 70 ? 5.613 -14.297 -5.363 1 98.19 70 PRO A N 1
ATOM 566 C CA . PRO A 1 70 ? 5.293 -15.703 -5.617 1 98.19 70 PRO A CA 1
ATOM 567 C C . PRO A 1 70 ? 5.734 -16.172 -7 1 98.19 70 PRO A C 1
ATOM 569 O O . PRO A 1 70 ? 5.688 -15.406 -7.961 1 98.19 70 PRO A O 1
ATOM 572 N N . ARG A 1 71 ? 6.117 -17.406 -7.039 1 97.44 71 ARG A N 1
ATOM 573 C CA . ARG A 1 71 ? 6.578 -17.984 -8.297 1 97.44 71 ARG A CA 1
ATOM 574 C C . ARG A 1 71 ? 5.723 -19.172 -8.695 1 97.44 71 ARG A C 1
ATOM 576 O O . ARG A 1 71 ? 5.051 -19.781 -7.852 1 97.44 71 ARG A O 1
ATOM 583 N N . SER A 1 72 ? 5.727 -19.469 -9.961 1 97.5 72 SER A N 1
ATOM 584 C CA . SER A 1 72 ? 5.152 -20.703 -10.484 1 97.5 72 SER A CA 1
ATOM 585 C C . SER A 1 72 ? 6.234 -21.641 -10.992 1 97.5 72 SER A C 1
ATOM 587 O O . SER A 1 72 ? 7.355 -21.219 -11.281 1 97.5 72 SER A O 1
ATOM 589 N N . ARG A 1 73 ? 5.848 -22.875 -11.164 1 96.56 73 ARG A N 1
ATOM 590 C CA . ARG A 1 73 ? 6.812 -23.891 -11.586 1 96.56 73 ARG A CA 1
ATOM 591 C C . ARG A 1 73 ? 7.328 -23.594 -12.992 1 96.56 73 ARG A C 1
ATOM 593 O O . ARG A 1 73 ? 8.523 -23.75 -13.258 1 96.56 73 ARG A O 1
ATOM 600 N N . SER A 1 74 ? 6.465 -23.156 -13.836 1 96.06 74 SER A N 1
ATOM 601 C CA . SER A 1 74 ? 6.855 -22.859 -15.211 1 96.06 74 SER A CA 1
ATOM 602 C C . SER A 1 74 ? 7.691 -21.594 -15.297 1 96.06 74 SER A C 1
ATOM 604 O O . SER A 1 74 ? 8.367 -21.359 -16.312 1 96.06 74 SER A O 1
ATOM 606 N N . GLY A 1 75 ? 7.496 -20.703 -14.352 1 95.19 75 GLY A N 1
ATOM 607 C CA . GLY A 1 75 ? 8.164 -19.422 -14.391 1 95.19 75 GLY A CA 1
ATOM 608 C C . GLY A 1 75 ? 7.422 -18.391 -15.203 1 95.19 75 GLY A C 1
ATOM 609 O O . GLY A 1 75 ? 7.941 -17.297 -15.469 1 95.19 75 GLY A O 1
ATOM 610 N N . ASN A 1 76 ? 6.207 -18.688 -15.531 1 94 76 ASN A N 1
ATOM 611 C CA . ASN A 1 76 ? 5.469 -17.812 -16.438 1 94 76 ASN A CA 1
ATOM 612 C C . ASN A 1 76 ? 4.52 -16.891 -15.68 1 94 76 ASN A C 1
ATOM 614 O O . ASN A 1 76 ? 3.777 -16.125 -16.297 1 94 76 ASN A O 1
ATOM 618 N N . PHE A 1 77 ? 4.449 -16.969 -14.453 1 95.56 77 PHE A N 1
ATOM 619 C CA . PHE A 1 77 ? 3.6 -16.078 -13.656 1 95.56 77 PHE A CA 1
ATOM 620 C C . PHE A 1 77 ? 4.324 -14.781 -13.328 1 95.56 77 PHE A C 1
ATOM 622 O O . PHE A 1 77 ? 5.469 -14.805 -12.867 1 95.56 77 PHE A O 1
ATOM 629 N N . TYR A 1 78 ? 3.6 -13.633 -13.492 1 93.38 78 TYR A N 1
ATOM 630 C CA . TYR A 1 78 ? 4.117 -12.305 -13.156 1 93.38 78 TYR A CA 1
ATOM 631 C C . TYR A 1 78 ? 3.039 -11.453 -12.5 1 93.38 78 TYR A C 1
ATOM 633 O O . TYR A 1 78 ? 2.039 -11.102 -13.133 1 93.38 78 TYR A O 1
ATOM 641 N N . PRO A 1 79 ? 3.346 -11.148 -11.281 1 94.56 79 PRO A N 1
ATOM 642 C CA . PRO A 1 79 ? 2.361 -10.273 -10.648 1 94.56 79 PRO A CA 1
ATOM 643 C C . PRO A 1 79 ? 2.193 -8.945 -11.375 1 94.56 79 PRO A C 1
ATOM 645 O O . PRO A 1 79 ? 3.158 -8.414 -11.938 1 94.56 79 PRO A O 1
ATOM 648 N N . VAL A 1 80 ? 1.036 -8.359 -11.18 1 90.75 80 VAL A N 1
ATOM 649 C CA . VAL A 1 80 ? 0.692 -7.109 -11.844 1 90.75 80 VAL A CA 1
ATOM 650 C C . VAL A 1 80 ? 1.665 -6.012 -11.414 1 90.75 80 VAL A C 1
ATOM 652 O O . VAL A 1 80 ? 2.127 -5.227 -12.242 1 90.75 80 VAL A O 1
ATOM 655 N N . LEU A 1 81 ? 2.037 -6.004 -10.227 1 89.31 81 LEU A N 1
ATOM 656 C CA . LEU A 1 81 ? 2.889 -4.973 -9.641 1 89.31 81 LEU A CA 1
ATOM 657 C C . LEU A 1 81 ? 4.238 -4.922 -10.352 1 89.31 81 LEU A C 1
ATOM 659 O O . LEU A 1 81 ? 4.945 -3.916 -10.273 1 89.31 81 LEU A O 1
ATOM 663 N N . PHE A 1 82 ? 4.539 -5.977 -11.094 1 88.62 82 PHE A N 1
ATOM 664 C CA . PHE A 1 82 ? 5.879 -6.051 -11.656 1 88.62 82 PHE A CA 1
ATOM 665 C C . PHE A 1 82 ? 5.824 -6.117 -13.18 1 88.62 82 PHE A C 1
ATOM 667 O O . PHE A 1 82 ? 6.824 -6.422 -13.828 1 88.62 82 PHE A O 1
ATOM 674 N N . ARG A 1 83 ? 4.676 -5.883 -13.641 1 81.44 83 ARG A N 1
ATOM 675 C CA . ARG A 1 83 ? 4.559 -5.836 -15.102 1 81.44 83 ARG A CA 1
ATOM 676 C C . ARG A 1 83 ? 5.113 -4.527 -15.648 1 81.44 83 ARG A C 1
ATOM 678 O O . ARG A 1 83 ? 5.086 -3.5 -14.969 1 81.44 83 ARG A O 1
ATOM 685 N N . ASP A 1 84 ? 5.914 -4.648 -16.688 1 68.69 84 ASP A N 1
ATOM 686 C CA . ASP A 1 84 ? 6.488 -3.498 -17.375 1 68.69 84 ASP A CA 1
ATOM 687 C C . ASP A 1 84 ? 5.402 -2.66 -18.047 1 68.69 84 ASP A C 1
ATOM 689 O O . ASP A 1 84 ? 4.656 -3.16 -18.891 1 68.69 84 ASP A O 1
ATOM 693 N N . TYR A 1 85 ? 5.012 -1.611 -17.297 1 54.59 85 TYR A N 1
ATOM 694 C CA . TYR A 1 85 ? 4.082 -0.734 -18 1 54.59 85 TYR A CA 1
ATOM 695 C C . TYR A 1 85 ? 4.828 0.277 -18.859 1 54.59 85 TYR A C 1
ATOM 697 O O . TYR A 1 85 ? 4.227 1.208 -19.391 1 54.59 85 TYR A O 1
ATOM 705 N N . SER A 1 86 ? 5.992 0.088 -19.172 1 45.75 86 SER A N 1
ATOM 706 C CA . SER A 1 86 ? 6.594 0.978 -20.156 1 45.75 86 SER A CA 1
ATOM 707 C C . SER A 1 86 ? 5.848 0.921 -21.484 1 45.75 86 SER A C 1
ATOM 709 O O . SER A 1 86 ? 5.25 -0.103 -21.828 1 45.75 86 SER A O 1
ATOM 711 N N . MET B 1 1 ? -10.25 -4.656 22.031 1 43.84 1 MET B N 1
ATOM 712 C CA . MET B 1 1 ? -9.945 -5.996 21.547 1 43.84 1 MET B CA 1
ATOM 713 C C . MET B 1 1 ? -8.742 -5.969 20.609 1 43.84 1 MET B C 1
ATOM 715 O O . MET B 1 1 ? -8.734 -5.219 19.625 1 43.84 1 MET B O 1
ATOM 719 N N . GLU B 1 2 ? -7.648 -6.438 21.109 1 57.25 2 GLU B N 1
ATOM 720 C CA . GLU B 1 2 ? -6.371 -6.383 20.406 1 57.25 2 GLU B CA 1
ATOM 721 C C . GLU B 1 2 ? -6.418 -7.203 19.125 1 57.25 2 GLU B C 1
ATOM 723 O O . GLU B 1 2 ? -6.797 -8.375 19.141 1 57.25 2 GLU B O 1
ATOM 728 N N . LEU B 1 3 ? -6.691 -6.574 18.047 1 67.12 3 LEU B N 1
ATOM 729 C CA . LEU B 1 3 ? -6.703 -7.285 16.781 1 67.12 3 LEU B CA 1
ATOM 730 C C . LEU B 1 3 ? -5.555 -8.289 16.703 1 67.12 3 LEU B C 1
ATOM 732 O O . LEU B 1 3 ? -4.418 -7.957 17.031 1 67.12 3 LEU B O 1
ATOM 736 N N . THR B 1 4 ? -5.973 -9.602 16.5 1 79.19 4 THR B N 1
ATOM 737 C CA . THR B 1 4 ? -5.008 -10.688 16.375 1 79.19 4 THR B CA 1
ATOM 738 C C . THR B 1 4 ? -4.375 -10.703 14.992 1 79.19 4 THR B C 1
ATOM 740 O O . THR B 1 4 ? -4.914 -10.109 14.055 1 79.19 4 THR B O 1
ATOM 743 N N . GLN B 1 5 ? -3.162 -11.227 14.93 1 82 5 GLN B N 1
ATOM 744 C CA . GLN B 1 5 ? -2.492 -11.43 13.648 1 82 5 GLN B CA 1
ATOM 745 C C . GLN B 1 5 ? -3.404 -12.141 12.656 1 82 5 GLN B C 1
ATOM 747 O O . GLN B 1 5 ? -3.367 -11.859 11.453 1 82 5 GLN B O 1
ATOM 752 N N . GLY B 1 6 ? -4.254 -12.984 13.234 1 82.44 6 GLY B N 1
ATOM 753 C CA . GLY B 1 6 ? -5.199 -13.711 12.406 1 82.44 6 GLY B CA 1
ATOM 754 C C . GLY B 1 6 ? -6.262 -12.812 11.789 1 82.44 6 GLY B C 1
ATOM 755 O O . GLY B 1 6 ? -6.617 -12.977 10.625 1 82.44 6 GLY B O 1
ATOM 756 N N . GLN B 1 7 ? -6.719 -12.016 12.562 1 82.75 7 GLN B N 1
ATOM 757 C CA . GLN B 1 7 ? -7.738 -11.086 12.094 1 82.75 7 GLN B CA 1
ATOM 758 C C . GLN B 1 7 ? -7.184 -10.148 11.031 1 82.75 7 GLN B C 1
ATOM 760 O O . GLN B 1 7 ? -7.848 -9.867 10.031 1 82.75 7 GLN B O 1
ATOM 765 N N . ILE B 1 8 ? -5.992 -9.734 11.18 1 87.44 8 ILE B N 1
ATOM 766 C CA . ILE B 1 8 ? -5.344 -8.844 10.219 1 87.44 8 ILE B CA 1
ATOM 767 C C . ILE B 1 8 ? -5.168 -9.57 8.883 1 87.44 8 ILE B C 1
ATOM 769 O O . ILE B 1 8 ? -5.492 -9.023 7.828 1 87.44 8 ILE B O 1
ATOM 773 N N . SER B 1 9 ? -4.742 -10.789 9.039 1 90.06 9 SER B N 1
ATOM 774 C CA . SER B 1 9 ? -4.535 -11.586 7.836 1 90.06 9 SER B CA 1
ATOM 775 C C . SER B 1 9 ? -5.844 -11.797 7.078 1 90.06 9 SER B C 1
ATOM 777 O O . SER B 1 9 ? -5.867 -11.734 5.848 1 90.06 9 SER B O 1
ATOM 779 N N . GLU B 1 10 ? -6.871 -11.984 7.781 1 89.56 10 GLU B N 1
ATOM 780 C CA . GLU B 1 10 ? -8.18 -12.203 7.168 1 89.56 10 GLU B CA 1
ATOM 781 C C . GLU B 1 10 ? -8.672 -10.953 6.449 1 89.56 10 GLU B C 1
ATOM 783 O O . GLU B 1 10 ? -9.219 -11.031 5.348 1 89.56 10 GLU B O 1
ATOM 788 N N . ILE B 1 11 ? -8.484 -9.898 7.078 1 89.25 11 ILE B N 1
ATOM 789 C CA . ILE B 1 11 ? -8.891 -8.625 6.484 1 89.25 11 ILE B CA 1
ATOM 790 C C . ILE B 1 11 ? -8.117 -8.391 5.188 1 89.25 11 ILE B C 1
ATOM 792 O O . ILE B 1 11 ? -8.719 -8.102 4.148 1 89.25 11 ILE B O 1
ATOM 796 N N . ILE B 1 12 ? -6.906 -8.609 5.277 1 93.88 12 ILE B N 1
ATOM 797 C CA . ILE B 1 12 ? -6.027 -8.367 4.141 1 93.88 12 ILE B CA 1
ATOM 798 C C . ILE B 1 12 ? -6.391 -9.305 2.994 1 93.88 12 ILE B C 1
ATOM 800 O O . ILE B 1 12 ? -6.574 -8.867 1.855 1 93.88 12 ILE B O 1
ATOM 804 N N . SER B 1 13 ? -6.637 -10.531 3.363 1 94.06 13 SER B N 1
ATOM 805 C CA . SER B 1 13 ? -6.941 -11.523 2.334 1 94.06 13 SER B CA 1
ATOM 806 C C . SER B 1 13 ? -8.266 -11.211 1.649 1 94.06 13 SER B C 1
ATOM 808 O O . SER B 1 13 ? -8.391 -11.352 0.431 1 94.06 13 SER B O 1
ATOM 810 N N . ASN B 1 14 ? -9.164 -10.781 2.436 1 93.5 14 ASN B N 1
ATOM 811 C CA . ASN B 1 14 ? -10.469 -10.445 1.872 1 93.5 14 ASN B CA 1
ATOM 812 C C . ASN B 1 14 ? -10.375 -9.258 0.911 1 93.5 14 ASN B C 1
ATOM 814 O O . ASN B 1 14 ? -10.992 -9.273 -0.155 1 93.5 14 ASN B O 1
ATOM 818 N N . TYR B 1 15 ? -9.648 -8.336 1.188 1 93.94 15 TYR B N 1
ATOM 819 C CA . TYR B 1 15 ? -9.523 -7.129 0.375 1 93.94 15 TYR B CA 1
ATOM 820 C C . TYR B 1 15 ? -8.656 -7.387 -0.854 1 93.94 15 TYR B C 1
ATOM 822 O O . TYR B 1 15 ? -8.875 -6.785 -1.908 1 93.94 15 TYR B O 1
ATOM 830 N N . THR B 1 16 ? -7.656 -8.328 -0.706 1 96.12 16 THR B N 1
ATOM 831 C CA . THR B 1 16 ? -6.703 -8.508 -1.793 1 96.12 16 THR B CA 1
ATOM 832 C C . THR B 1 16 ? -7.156 -9.617 -2.732 1 96.12 16 THR B C 1
ATOM 834 O O . THR B 1 16 ? -6.414 -10.016 -3.637 1 96.12 16 THR B O 1
ATOM 837 N N . SER B 1 17 ? -8.383 -10.086 -2.52 1 95.75 17 SER B N 1
ATOM 838 C CA . SER B 1 17 ? -8.938 -11.109 -3.402 1 95.75 17 SER B CA 1
ATOM 839 C C . SER B 1 17 ? -9.414 -10.508 -4.719 1 95.75 17 SER B C 1
ATOM 841 O O . SER B 1 17 ? -9.836 -11.234 -5.621 1 95.75 17 SER B O 1
ATOM 843 N N . SER B 1 18 ? -9.422 -9.164 -4.793 1 94.62 18 SER B N 1
ATOM 844 C CA . SER B 1 18 ? -9.75 -8.453 -6.02 1 94.62 18 SER B CA 1
ATOM 845 C C . SER B 1 18 ? -8.898 -7.191 -6.168 1 94.62 18 SER B C 1
ATOM 847 O O . SER B 1 18 ? -8.398 -6.652 -5.176 1 94.62 18 SER B O 1
ATOM 849 N N . SER B 1 19 ? -8.797 -6.746 -7.363 1 93.19 19 SER B N 1
ATOM 850 C CA . SER B 1 19 ? -8.07 -5.508 -7.625 1 93.19 19 SER B CA 1
ATOM 851 C C . SER B 1 19 ? -8.766 -4.312 -6.98 1 93.19 19 SER B C 1
ATOM 853 O O . SER B 1 19 ? -8.102 -3.422 -6.441 1 93.19 19 SER B O 1
ATOM 855 N N . GLU B 1 20 ? -10.039 -4.395 -7.039 1 95.12 20 GLU B N 1
ATOM 856 C CA . GLU B 1 20 ? -10.82 -3.301 -6.469 1 95.12 20 GLU B CA 1
ATOM 857 C C . GLU B 1 20 ? -10.641 -3.234 -4.953 1 95.12 20 GLU B C 1
ATOM 859 O O . GLU B 1 20 ? -10.523 -2.148 -4.383 1 95.12 20 GLU B O 1
ATOM 864 N N . GLY B 1 21 ? -10.711 -4.438 -4.363 1 95.56 21 GLY B N 1
ATOM 865 C CA . GLY B 1 21 ? -10.492 -4.48 -2.928 1 95.56 21 GLY B CA 1
ATOM 866 C C . GLY B 1 21 ? -9.109 -3.998 -2.523 1 95.56 21 GLY B C 1
ATOM 867 O O . GLY B 1 21 ? -8.961 -3.27 -1.54 1 95.56 21 GLY B O 1
ATOM 868 N N . PHE B 1 22 ? -8.188 -4.363 -3.324 1 96.25 22 PHE B N 1
ATOM 869 C CA . PHE B 1 22 ? -6.816 -3.926 -3.078 1 96.25 22 PHE B CA 1
ATOM 870 C C . PHE B 1 22 ? -6.707 -2.41 -3.174 1 96.25 22 PHE B C 1
ATOM 872 O O . PHE B 1 22 ? -6.145 -1.766 -2.287 1 96.25 22 PHE B O 1
ATOM 879 N N . VAL B 1 23 ? -7.281 -1.807 -4.156 1 95.88 23 VAL B N 1
ATOM 880 C CA . VAL B 1 23 ? -7.227 -0.365 -4.375 1 95.88 23 VAL B CA 1
ATOM 881 C C . VAL B 1 23 ? -7.879 0.36 -3.197 1 95.88 23 VAL B C 1
ATOM 883 O O . VAL B 1 23 ? -7.355 1.368 -2.715 1 95.88 23 VAL B O 1
ATOM 886 N N . THR B 1 24 ? -8.93 -0.233 -2.719 1 95.44 24 THR B N 1
ATOM 887 C CA . THR B 1 24 ? -9.641 0.362 -1.595 1 95.44 24 THR B CA 1
ATOM 888 C C . THR B 1 24 ? -8.781 0.337 -0.333 1 95.44 24 THR B C 1
ATOM 890 O O . THR B 1 24 ? -8.609 1.365 0.323 1 95.44 24 THR B O 1
ATOM 893 N N . LEU B 1 25 ? -8.227 -0.82 -0.015 1 95.12 25 LEU B N 1
ATOM 894 C CA . LEU B 1 25 ? -7.422 -0.972 1.19 1 95.12 25 LEU B CA 1
ATOM 895 C C . LEU B 1 25 ? -6.164 -0.111 1.113 1 95.12 25 LEU B C 1
ATOM 897 O O . LEU B 1 25 ? -5.809 0.564 2.082 1 95.12 25 LEU B O 1
ATOM 901 N N . GLN B 1 26 ? -5.578 -0.123 0.018 1 95.31 26 GLN B N 1
ATOM 902 C CA . GLN B 1 26 ? -4.363 0.656 -0.205 1 95.31 26 GLN B CA 1
ATOM 903 C C . GLN B 1 26 ? -4.625 2.148 -0.028 1 95.31 26 GLN B C 1
ATOM 905 O O . GLN B 1 26 ? -3.828 2.855 0.591 1 95.31 26 GLN B O 1
ATOM 910 N N . SER B 1 27 ? -5.711 2.621 -0.562 1 96 27 SER B N 1
ATOM 911 C CA . SER B 1 27 ? -6.078 4.023 -0.394 1 96 27 SER B CA 1
ATOM 912 C C . SER B 1 27 ? -6.27 4.371 1.078 1 96 27 SER B C 1
ATOM 914 O O . SER B 1 27 ? -5.836 5.434 1.532 1 96 27 SER B O 1
ATOM 916 N N . LEU B 1 28 ? -6.883 3.467 1.778 1 95.56 28 LEU B N 1
ATOM 917 C CA . LEU B 1 28 ? -7.121 3.697 3.199 1 95.56 28 LEU B CA 1
ATOM 918 C C . LEU B 1 28 ? -5.805 3.832 3.955 1 95.56 28 LEU B C 1
ATOM 920 O O . LEU B 1 28 ? -5.656 4.719 4.797 1 95.56 28 LEU B O 1
ATOM 924 N N . ILE B 1 29 ? -4.922 3.014 3.625 1 96.31 29 ILE B N 1
ATOM 925 C CA . ILE B 1 29 ? -3.645 2.971 4.328 1 96.31 29 ILE B CA 1
ATOM 926 C C . ILE B 1 29 ? -2.832 4.223 3.998 1 96.31 29 ILE B C 1
ATOM 928 O O . ILE B 1 29 ? -2.264 4.852 4.891 1 96.31 29 ILE B O 1
ATOM 932 N N . MET B 1 30 ? -2.805 4.602 2.795 1 95.94 30 MET B N 1
ATOM 933 C CA . MET B 1 30 ? -2.055 5.781 2.365 1 95.94 30 MET B CA 1
ATOM 934 C C . MET B 1 30 ? -2.662 7.055 2.945 1 95.94 30 MET B C 1
ATOM 936 O O . MET B 1 30 ? -1.938 7.938 3.404 1 95.94 30 MET B O 1
ATOM 940 N N . ASN B 1 31 ? -3.938 7.078 2.891 1 97.5 31 ASN B N 1
ATOM 941 C CA . ASN B 1 31 ? -4.617 8.227 3.479 1 97.5 31 ASN B CA 1
ATOM 942 C C . ASN B 1 31 ? -4.32 8.352 4.969 1 97.5 31 ASN B C 1
ATOM 944 O O . ASN B 1 31 ? -4.082 9.453 5.469 1 97.5 31 ASN B O 1
ATOM 948 N N . SER B 1 32 ? -4.344 7.238 5.621 1 97.5 32 SER B N 1
ATOM 949 C CA . SER B 1 32 ? -4.055 7.238 7.055 1 97.5 32 SER B CA 1
ATOM 950 C C . SER B 1 32 ? -2.629 7.703 7.328 1 97.5 32 SER B C 1
ATOM 952 O O . SER B 1 32 ? -2.395 8.5 8.234 1 97.5 32 SER B O 1
ATOM 954 N N . LEU B 1 33 ? -1.707 7.223 6.57 1 97.38 33 LEU B N 1
ATOM 955 C CA . LEU B 1 33 ? -0.312 7.625 6.715 1 97.38 33 LEU B CA 1
ATOM 956 C C . LEU B 1 33 ? -0.165 9.133 6.555 1 97.38 33 LEU B C 1
ATOM 958 O O . LEU B 1 33 ? 0.438 9.797 7.398 1 97.38 33 LEU B O 1
ATOM 962 N N . MET B 1 34 ? -0.727 9.633 5.535 1 97.06 34 MET B N 1
ATOM 963 C CA . MET B 1 34 ? -0.589 11.055 5.242 1 97.06 34 MET B CA 1
ATOM 964 C C . MET B 1 34 ? -1.254 11.898 6.32 1 97.06 34 MET B C 1
ATOM 966 O O . MET B 1 34 ? -0.743 12.961 6.688 1 97.06 34 MET B O 1
ATOM 970 N N . ALA B 1 35 ? -2.375 11.398 6.773 1 97.31 35 ALA B N 1
ATOM 971 C CA . ALA B 1 35 ? -3.057 12.102 7.855 1 97.31 35 ALA B CA 1
ATOM 972 C C . ALA B 1 35 ? -2.178 12.172 9.102 1 97.31 35 ALA B C 1
ATOM 974 O O . ALA B 1 35 ? -2.096 13.219 9.75 1 97.31 35 ALA B O 1
ATOM 975 N N . HIS B 1 36 ? -1.58 11.125 9.391 1 97.44 36 HIS B N 1
ATOM 976 C CA . HIS B 1 36 ? -0.672 11.102 10.531 1 97.44 36 HIS B CA 1
ATOM 977 C C . HIS B 1 36 ? 0.496 12.055 10.32 1 97.44 36 HIS B C 1
ATOM 979 O O . HIS B 1 36 ? 0.878 12.781 11.242 1 97.44 36 HIS B O 1
ATOM 985 N N . GLU B 1 37 ? 1.068 12.07 9.188 1 96.69 37 GLU B N 1
ATOM 986 C CA . GLU B 1 37 ? 2.166 12.977 8.867 1 96.69 37 GLU B CA 1
ATOM 987 C C . GLU B 1 37 ? 1.762 14.438 9.086 1 96.69 37 GLU B C 1
ATOM 989 O O . GLU B 1 37 ? 2.529 15.219 9.641 1 96.69 37 GLU B O 1
ATOM 994 N N . ARG B 1 38 ? 0.653 14.727 8.602 1 97.38 38 ARG B N 1
ATOM 995 C CA . ARG B 1 38 ? 0.186 16.094 8.773 1 97.38 38 ARG B CA 1
ATOM 996 C C . ARG B 1 38 ? -0.014 16.438 10.25 1 97.38 38 ARG B C 1
ATOM 998 O O . ARG B 1 38 ? 0.301 17.547 10.688 1 97.38 38 ARG B O 1
ATOM 1005 N N . GLU B 1 39 ? -0.573 15.516 10.977 1 97.12 39 GLU B N 1
ATOM 1006 C CA . GLU B 1 39 ? -0.743 15.727 12.414 1 97.12 39 GLU B CA 1
ATOM 1007 C C . GLU B 1 39 ? 0.588 16.047 13.086 1 97.12 39 GLU B C 1
ATOM 1009 O O . GLU B 1 39 ? 0.674 16.969 13.898 1 97.12 39 GLU B O 1
ATOM 1014 N N . LEU B 1 40 ? 1.565 15.281 12.766 1 96.62 40 LEU B N 1
ATOM 1015 C CA . LEU B 1 40 ? 2.895 15.516 13.312 1 96.62 40 LEU B CA 1
ATOM 1016 C C . LEU B 1 40 ? 3.418 16.891 12.914 1 96.62 40 LEU B C 1
ATOM 1018 O O . LEU B 1 40 ? 4.016 17.594 13.727 1 96.62 40 LEU B O 1
ATOM 1022 N N . PHE B 1 41 ? 3.236 17.219 11.68 1 97 41 PHE B N 1
ATOM 1023 C CA . PHE B 1 41 ? 3.662 18.516 11.148 1 97 41 PHE B CA 1
ATOM 1024 C C . PHE B 1 41 ? 3.027 19.656 11.93 1 97 41 PHE B C 1
ATOM 1026 O O . PHE B 1 41 ? 3.717 20.594 12.344 1 97 41 PHE B O 1
ATOM 1033 N N . VAL B 1 42 ? 1.724 19.609 12.195 1 97.44 42 VAL B N 1
ATOM 1034 C CA . VAL B 1 42 ? 0.979 20.672 12.875 1 97.44 42 VAL B CA 1
ATOM 1035 C C . VAL B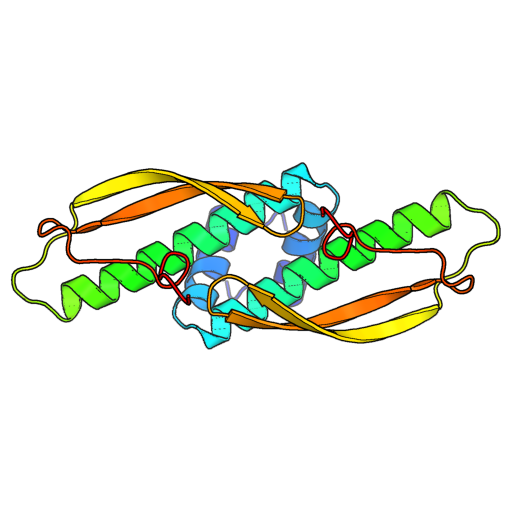 1 42 ? 1.417 20.75 14.336 1 97.44 42 VAL B C 1
ATOM 1037 O O . VAL B 1 42 ? 1.595 21.844 14.883 1 97.44 42 VAL B O 1
ATOM 1040 N N . LYS B 1 43 ? 1.633 19.625 14.891 1 97.12 43 LYS B N 1
ATOM 1041 C CA . LYS B 1 43 ? 2.082 19.578 16.281 1 97.12 43 LYS B CA 1
ATOM 1042 C C . LYS B 1 43 ? 3.465 20.203 16.438 1 97.12 43 LYS B C 1
ATOM 1044 O O . LYS B 1 43 ? 3.756 20.844 17.453 1 97.12 43 LYS B O 1
ATOM 1049 N N . ALA B 1 44 ? 4.203 20.016 15.438 1 97.19 44 ALA B N 1
ATOM 1050 C CA . ALA B 1 44 ? 5.594 20.469 15.492 1 97.19 44 ALA B CA 1
ATOM 1051 C C . ALA B 1 44 ? 5.699 21.953 15.156 1 97.19 44 ALA B C 1
ATOM 1053 O O . ALA B 1 44 ? 6.727 22.578 15.414 1 97.19 44 ALA B O 1
ATOM 1054 N N . ASN B 1 45 ? 4.617 22.562 14.547 1 96.62 45 ASN B N 1
ATOM 1055 C CA . ASN B 1 45 ? 4.586 23.953 14.117 1 96.62 45 ASN B CA 1
ATOM 1056 C C . ASN B 1 45 ? 3.424 24.719 14.758 1 96.62 45 ASN B C 1
ATOM 1058 O O . ASN B 1 45 ? 2.273 24.562 14.344 1 96.62 45 ASN B O 1
ATOM 1062 N N . LYS B 1 46 ? 3.633 25.5 15.734 1 93 46 LYS B N 1
ATOM 1063 C CA . LYS B 1 46 ? 2.639 26.125 16.609 1 93 46 LYS B CA 1
ATOM 1064 C C . LYS B 1 46 ? 1.679 26.984 15.805 1 93 46 LYS B C 1
ATOM 1066 O O . LYS B 1 46 ? 0.501 27.109 16.141 1 93 46 LYS B O 1
ATOM 1071 N N . ASN B 1 47 ? 2.076 27.484 14.703 1 93.94 47 ASN B N 1
ATOM 1072 C CA . ASN B 1 47 ? 1.226 28.391 13.953 1 93.94 47 ASN B CA 1
ATOM 1073 C C . ASN B 1 47 ? 0.521 27.688 12.797 1 93.94 47 ASN B C 1
ATOM 1075 O O . ASN B 1 47 ? -0.086 28.328 11.945 1 93.94 47 ASN B O 1
ATOM 1079 N N . GLU B 1 48 ? 0.661 26.406 12.93 1 96.69 48 GLU B N 1
ATOM 1080 C CA . GLU B 1 48 ? 0.049 25.641 11.836 1 96.69 48 GLU B CA 1
ATOM 1081 C C . GLU B 1 48 ? -1.288 25.047 12.266 1 96.69 48 GLU B C 1
ATOM 1083 O O . GLU B 1 48 ? -1.506 24.781 13.453 1 96.69 48 GLU B O 1
ATOM 1088 N N . GLN B 1 49 ? -2.229 24.969 11.281 1 96.88 49 GLN B N 1
ATOM 1089 C CA . GLN B 1 49 ? -3.529 24.344 11.477 1 96.88 49 GLN B CA 1
ATOM 1090 C C . GLN B 1 49 ? -3.873 23.406 10.32 1 96.88 49 GLN B C 1
ATOM 1092 O O . GLN B 1 49 ? -3.309 23.531 9.234 1 96.88 49 GLN B O 1
ATOM 1097 N N . CYS B 1 50 ? -4.781 22.469 10.703 1 96.19 50 CYS B N 1
ATOM 1098 C CA . CYS B 1 50 ? -5.312 21.641 9.625 1 96.19 50 CYS B CA 1
ATOM 1099 C C . CYS B 1 50 ? -6.176 22.453 8.68 1 96.19 50 CYS B C 1
ATOM 1101 O O . CYS B 1 50 ? -6.844 23.406 9.102 1 96.19 50 CYS B O 1
ATOM 1103 N N . ASN B 1 51 ? -6.066 22.109 7.387 1 96.88 51 ASN B N 1
ATOM 1104 C CA . ASN B 1 51 ? -6.828 22.859 6.387 1 96.88 51 ASN B CA 1
ATOM 1105 C C . ASN B 1 51 ? -7.477 21.922 5.371 1 96.88 51 ASN B C 1
ATOM 1107 O O . ASN B 1 51 ? -7.305 22.094 4.16 1 96.88 51 ASN B O 1
ATOM 1111 N N . GLY B 1 52 ? -8.117 20.828 5.82 1 97 52 GLY B N 1
ATOM 1112 C CA . GLY B 1 52 ? -8.914 19.969 4.973 1 97 52 GLY B CA 1
ATOM 1113 C C . GLY B 1 52 ? -8.078 19.016 4.129 1 97 52 GLY B C 1
ATOM 1114 O O . GLY B 1 52 ? -6.98 18.625 4.535 1 97 52 GLY B O 1
ATOM 1115 N N . PHE B 1 53 ? -8.727 18.484 3.021 1 97.75 53 PHE B N 1
ATOM 1116 C CA . PHE B 1 53 ? -8.148 17.484 2.131 1 97.75 53 PHE B CA 1
ATOM 1117 C C . PHE B 1 53 ? -8.414 17.828 0.673 1 97.75 53 PHE B C 1
ATOM 1119 O O . PHE B 1 53 ? -9.414 18.484 0.36 1 97.75 53 PHE B O 1
ATOM 1126 N N . ARG B 1 54 ? -7.469 17.453 -0.159 1 96.56 54 ARG B N 1
ATOM 1127 C CA . ARG B 1 54 ? -7.703 17.562 -1.595 1 96.56 54 ARG B CA 1
ATOM 1128 C C . ARG B 1 54 ? -7.52 16.203 -2.285 1 96.56 54 ARG B C 1
ATOM 1130 O O . ARG B 1 54 ? -6.625 15.445 -1.93 1 96.56 54 ARG B O 1
ATOM 1137 N N . PRO B 1 55 ? -8.477 15.938 -3.236 1 96.62 55 PRO B N 1
ATOM 1138 C CA . PRO B 1 55 ? -8.305 14.688 -3.986 1 96.62 55 PRO B CA 1
ATOM 1139 C C . PRO B 1 55 ? -7.141 14.742 -4.969 1 96.62 55 PRO B C 1
ATOM 1141 O O . PRO B 1 55 ? -6.871 15.797 -5.559 1 96.62 55 PRO B O 1
ATOM 1144 N N . ARG B 1 56 ? -6.402 13.641 -5.078 1 94.62 56 ARG B N 1
ATOM 1145 C CA . ARG B 1 56 ? -5.328 13.508 -6.059 1 94.62 56 ARG B CA 1
ATOM 1146 C C . ARG B 1 56 ? -5.227 12.07 -6.57 1 94.62 56 ARG B C 1
ATOM 1148 O O . ARG B 1 56 ? -5.332 11.125 -5.793 1 94.62 56 ARG B O 1
ATOM 1155 N N . ARG B 1 57 ? -5.047 12.016 -7.816 1 93.69 57 ARG B N 1
ATOM 1156 C CA . ARG B 1 57 ? -4.793 10.711 -8.414 1 93.69 57 ARG B CA 1
ATOM 1157 C C . ARG B 1 57 ? -3.348 10.281 -8.203 1 93.69 57 ARG B C 1
ATOM 1159 O O . ARG B 1 57 ? -2.428 11.094 -8.32 1 93.69 57 ARG B O 1
ATOM 1166 N N . TRP B 1 58 ? -3.203 9.062 -7.852 1 89.5 58 TRP B N 1
ATOM 1167 C CA . TRP B 1 58 ? -1.901 8.453 -7.609 1 89.5 58 TRP B CA 1
ATOM 1168 C C . TRP B 1 58 ? -1.761 7.145 -8.383 1 89.5 58 TRP B C 1
ATOM 1170 O O . TRP B 1 58 ? -2.656 6.297 -8.352 1 89.5 58 TRP B O 1
ATOM 1180 N N . TYR B 1 59 ? -0.723 7.109 -9.188 1 86.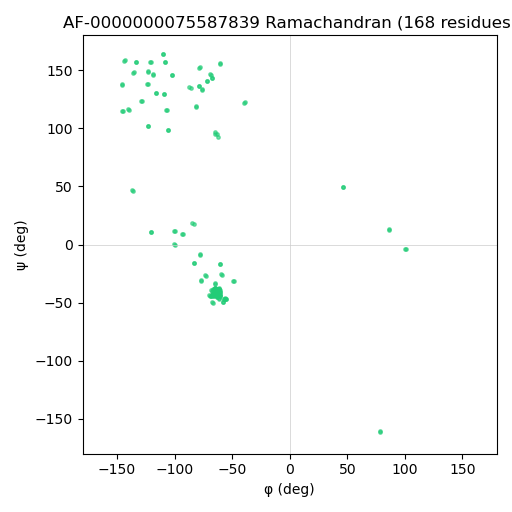38 59 TYR B N 1
ATOM 1181 C CA . TYR B 1 59 ? -0.45 5.918 -9.984 1 86.38 59 TYR B CA 1
ATOM 1182 C C . TYR B 1 59 ? 0.781 5.188 -9.461 1 86.38 59 TYR B C 1
ATOM 1184 O O . TYR B 1 59 ? 1.826 5.801 -9.234 1 86.38 59 TYR B O 1
ATOM 1192 N N . CYS B 1 60 ? 0.495 3.816 -9.273 1 83.62 60 CYS B N 1
ATOM 1193 C CA . CYS B 1 60 ? 1.646 3.029 -8.844 1 83.62 60 CYS B CA 1
ATOM 1194 C C . CYS B 1 60 ? 1.601 1.628 -9.438 1 83.62 60 CYS B C 1
ATOM 1196 O O . CYS B 1 60 ? 0.724 0.832 -9.094 1 83.62 60 CYS B O 1
ATOM 1198 N N . LYS B 1 61 ? 2.568 1.374 -10.266 1 80.12 61 LYS B N 1
ATOM 1199 C CA . LYS B 1 61 ? 2.854 0.034 -10.773 1 80.12 61 LYS B CA 1
ATOM 1200 C C . LYS B 1 61 ? 1.578 -0.663 -11.234 1 80.12 61 LYS B C 1
ATOM 1202 O O . LYS B 1 61 ? 1.289 -1.785 -10.812 1 80.12 61 LYS B O 1
ATOM 1207 N N . GLY B 1 62 ? 0.777 0.016 -12.055 1 82 62 GLY B N 1
ATOM 1208 C CA . GLY B 1 62 ? -0.364 -0.618 -12.695 1 82 62 GLY B CA 1
ATOM 1209 C C . GLY B 1 62 ? -1.679 -0.323 -12 1 82 62 GLY B C 1
ATOM 1210 O O . GLY B 1 62 ? -2.736 -0.774 -12.438 1 82 62 GLY B O 1
ATOM 1211 N N . TYR B 1 63 ? -1.608 0.377 -10.891 1 89.12 63 TYR B N 1
ATOM 1212 C CA . TYR B 1 63 ? -2.826 0.699 -10.156 1 89.12 63 TYR B CA 1
ATOM 1213 C C . TYR B 1 63 ? -3.029 2.207 -10.07 1 89.12 63 TYR B C 1
ATOM 1215 O O . TYR B 1 63 ? -2.061 2.967 -9.992 1 89.12 63 TYR B O 1
ATOM 1223 N N . THR B 1 64 ? -4.277 2.566 -10.086 1 91.75 64 THR B N 1
ATOM 1224 C CA . THR B 1 64 ? -4.68 3.957 -9.922 1 91.75 64 THR B CA 1
ATOM 1225 C C . THR B 1 64 ? -5.496 4.133 -8.641 1 91.75 64 THR B C 1
ATOM 1227 O O . THR B 1 64 ? -6.418 3.361 -8.375 1 91.75 64 THR B O 1
ATOM 1230 N N . PHE B 1 65 ? -5.043 5.129 -7.926 1 93.44 65 PHE B N 1
ATOM 1231 C CA . PHE B 1 65 ? -5.715 5.426 -6.664 1 93.44 65 PHE B CA 1
ATOM 1232 C C . PHE B 1 65 ? -6.215 6.863 -6.641 1 93.44 65 PHE B C 1
ATOM 1234 O O . PHE B 1 65 ? -5.617 7.742 -7.266 1 93.44 65 PHE B O 1
ATOM 1241 N N . VAL B 1 66 ? -7.285 7.039 -5.957 1 94.94 66 VAL B N 1
ATOM 1242 C CA . VAL B 1 66 ? -7.695 8.391 -5.582 1 94.94 66 VAL B CA 1
ATOM 1243 C C . VAL B 1 66 ? -7.453 8.609 -4.09 1 94.94 66 VAL B C 1
ATOM 1245 O O . VAL B 1 66 ? -8.062 7.938 -3.252 1 94.94 66 VAL B O 1
ATOM 1248 N N . LEU B 1 67 ? -6.559 9.523 -3.811 1 97.12 67 LEU B N 1
ATOM 1249 C CA . LEU B 1 67 ? -6.164 9.773 -2.428 1 97.12 67 LEU B CA 1
ATOM 1250 C C . LEU B 1 67 ? -6.715 11.109 -1.936 1 97.12 67 LEU B C 1
ATOM 1252 O O . LEU B 1 67 ? -7.113 11.953 -2.738 1 97.12 67 LEU B O 1
ATOM 1256 N N . ARG B 1 68 ? -6.82 11.172 -0.665 1 97.5 68 ARG B N 1
ATOM 1257 C CA . ARG B 1 68 ? -7.184 12.414 0.006 1 97.5 68 ARG B CA 1
ATOM 1258 C C . ARG B 1 68 ? -5.977 13.039 0.702 1 97.5 68 ARG B C 1
ATOM 1260 O O . ARG B 1 68 ? -5.652 12.672 1.833 1 97.5 68 ARG B O 1
ATOM 1267 N N . ILE B 1 69 ? -5.391 13.992 0.055 1 97.69 69 ILE B N 1
ATOM 1268 C CA . ILE B 1 69 ? -4.152 14.586 0.55 1 97.69 69 ILE B CA 1
ATOM 1269 C C . ILE B 1 69 ? -4.473 15.617 1.632 1 97.69 69 ILE B C 1
ATOM 1271 O O . ILE B 1 69 ? -5.195 16.594 1.381 1 97.69 69 ILE B O 1
ATOM 1275 N N . PRO B 1 70 ? -3.961 15.359 2.793 1 98.12 70 PRO B N 1
ATOM 1276 C CA . PRO B 1 70 ? -4.199 16.359 3.83 1 98.12 70 PRO B CA 1
ATOM 1277 C C . PRO B 1 70 ? -3.451 17.672 3.566 1 98.12 70 PRO B C 1
ATOM 1279 O O . PRO B 1 70 ? -2.334 17.656 3.045 1 98.12 70 PRO B O 1
ATOM 1282 N N . ARG B 1 71 ? -4.066 18.719 3.967 1 97.5 71 ARG B N 1
ATOM 1283 C CA . ARG B 1 71 ? -3.473 20.031 3.77 1 97.5 71 ARG B CA 1
ATOM 1284 C C . ARG B 1 71 ? -3.291 20.75 5.098 1 97.5 71 ARG B C 1
ATOM 1286 O O . ARG B 1 71 ? -3.947 20.422 6.086 1 97.5 71 ARG B O 1
ATOM 1293 N N . SER B 1 72 ? -2.381 21.688 5.102 1 97.62 72 SER B N 1
ATOM 1294 C CA . SER B 1 72 ? -2.23 22.625 6.211 1 97.62 72 SER B CA 1
ATOM 1295 C C . SER B 1 72 ? -2.652 24.031 5.809 1 97.62 72 SER B C 1
ATOM 1297 O O . SER B 1 72 ? -2.699 24.344 4.617 1 97.62 72 SER B O 1
ATOM 1299 N N . ARG B 1 73 ? -2.867 24.844 6.805 1 96.69 73 ARG B N 1
ATOM 1300 C CA . ARG B 1 73 ? -3.342 26.203 6.547 1 96.69 73 ARG B CA 1
ATOM 1301 C C . ARG B 1 73 ? -2.297 27.016 5.789 1 96.69 73 ARG B C 1
ATOM 1303 O O . ARG B 1 73 ? -2.631 27.766 4.871 1 96.69 73 ARG B O 1
ATOM 1310 N N . SER B 1 74 ? -1.058 26.828 6.129 1 96.19 74 SER B N 1
ATOM 1311 C CA . SER B 1 74 ? 0.016 27.578 5.484 1 96.19 74 SER B CA 1
ATOM 1312 C C . SER B 1 74 ? 0.266 27.078 4.066 1 96.19 74 SER B C 1
ATOM 1314 O O . SER B 1 74 ? 0.906 27.75 3.264 1 96.19 74 SER B O 1
ATOM 1316 N N . GLY B 1 75 ? -0.056 25.812 3.834 1 95.25 75 GLY B N 1
ATOM 1317 C CA . GLY B 1 75 ? 0.231 25.203 2.549 1 95.25 75 GLY B CA 1
ATOM 1318 C C . GLY B 1 75 ? 1.632 24.625 2.465 1 95.25 75 GLY B C 1
ATOM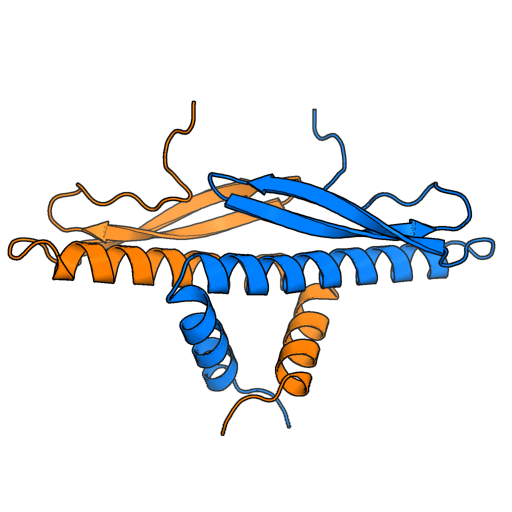 1319 O O . GLY B 1 75 ? 2.078 24.219 1.389 1 95.25 75 GLY B O 1
ATOM 1320 N N . ASN B 1 76 ? 2.248 24.516 3.592 1 94.12 76 ASN B N 1
ATOM 1321 C CA . ASN B 1 76 ? 3.65 24.109 3.58 1 94.12 76 ASN B CA 1
ATOM 1322 C C . ASN B 1 76 ? 3.807 22.625 3.918 1 94.12 76 ASN B C 1
ATOM 1324 O O . ASN B 1 76 ? 4.926 22.125 4.02 1 94.12 76 ASN B O 1
ATOM 1328 N N . PHE B 1 77 ? 2.809 21.938 4.145 1 95.62 77 PHE B N 1
ATOM 1329 C CA . PHE B 1 77 ? 2.875 20.516 4.43 1 95.62 77 PHE B CA 1
ATOM 1330 C C . PHE B 1 77 ? 2.848 19.703 3.139 1 95.62 77 PHE B C 1
ATOM 1332 O O . PHE B 1 77 ? 1.997 19.938 2.273 1 95.62 77 PHE B O 1
ATOM 1339 N N . TYR B 1 78 ? 3.748 18.672 3.057 1 93.31 78 TYR B N 1
ATOM 1340 C CA . TYR B 1 78 ? 3.805 17.766 1.923 1 93.31 78 TYR B CA 1
ATOM 1341 C C . TYR B 1 78 ? 4.07 16.328 2.385 1 93.31 78 TYR B C 1
ATOM 1343 O O . TYR B 1 78 ? 5.141 16.031 2.926 1 93.31 78 TYR B O 1
ATOM 1351 N N . PRO B 1 79 ? 3.074 15.562 2.094 1 94.5 79 PRO B N 1
ATOM 1352 C CA . PRO B 1 79 ? 3.324 14.164 2.467 1 94.5 79 PRO B CA 1
ATOM 1353 C C . PRO B 1 79 ? 4.535 13.57 1.752 1 94.5 79 PRO B C 1
ATOM 1355 O O . PRO B 1 79 ? 4.809 13.914 0.599 1 94.5 79 PRO B O 1
ATOM 1358 N N . VAL B 1 80 ? 5.094 12.562 2.395 1 90.62 80 VAL B N 1
ATOM 1359 C CA . VAL B 1 80 ? 6.289 11.914 1.872 1 90.62 80 VAL B CA 1
ATOM 1360 C C . VAL B 1 80 ? 5.988 11.297 0.509 1 90.62 80 VAL B C 1
ATOM 1362 O O . VAL B 1 80 ? 6.793 11.398 -0.419 1 90.62 80 VAL B O 1
ATOM 1365 N N . LEU B 1 81 ? 4.867 10.758 0.344 1 89.12 81 LEU B N 1
ATOM 1366 C CA . LEU B 1 81 ? 4.461 10.055 -0.866 1 89.12 81 LEU B CA 1
ATOM 1367 C C . LEU B 1 81 ? 4.5 10.984 -2.076 1 89.12 81 LEU B C 1
ATOM 1369 O O . LEU B 1 81 ? 4.562 10.516 -3.217 1 89.12 81 LEU B O 1
ATOM 1373 N N . PHE B 1 82 ? 4.535 12.281 -1.808 1 88.5 82 PHE B N 1
ATOM 1374 C CA . PHE B 1 82 ? 4.414 13.211 -2.92 1 88.5 82 PHE B CA 1
ATOM 1375 C C . PHE B 1 82 ? 5.645 14.109 -3.016 1 88.5 82 PHE B C 1
ATOM 1377 O O . PHE B 1 82 ? 5.637 15.117 -3.727 1 88.5 82 PHE B O 1
ATOM 1384 N N . ARG B 1 83 ? 6.586 13.719 -2.273 1 81.19 83 ARG B N 1
ATOM 1385 C CA . ARG B 1 83 ? 7.832 14.469 -2.379 1 81.19 83 ARG B CA 1
ATOM 1386 C C . ARG B 1 83 ? 8.594 14.102 -3.646 1 81.19 83 ARG B C 1
ATOM 1388 O O . ARG B 1 83 ? 8.484 12.969 -4.133 1 81.19 83 ARG B O 1
ATOM 1395 N N . ASP B 1 84 ? 9.047 15.117 -4.352 1 68.25 84 ASP B N 1
ATOM 1396 C CA . ASP B 1 84 ? 9.852 14.945 -5.562 1 68.25 84 ASP B CA 1
ATOM 1397 C C . ASP B 1 84 ? 11.195 14.305 -5.242 1 68.25 84 ASP B C 1
ATOM 1399 O O . ASP B 1 84 ? 11.977 14.852 -4.457 1 68.25 84 ASP B O 1
ATOM 1403 N N . TYR B 1 85 ? 11.188 12.961 -5.41 1 53.91 85 TYR B N 1
ATOM 1404 C CA . TYR B 1 85 ? 12.516 12.383 -5.246 1 53.91 85 TYR B CA 1
ATOM 1405 C C . TYR B 1 85 ? 13.32 12.484 -6.539 1 53.91 85 TYR B C 1
ATOM 1407 O O . TYR B 1 85 ? 14.414 11.922 -6.645 1 53.91 85 TYR B O 1
ATOM 1415 N N . SER B 1 86 ? 12.992 13.258 -7.414 1 45.47 86 SER B N 1
ATOM 1416 C CA . SER B 1 86 ? 13.914 13.453 -8.531 1 45.47 86 SER B CA 1
ATOM 1417 C C . SER B 1 86 ? 15.258 13.984 -8.055 1 45.47 86 SER B C 1
ATOM 1419 O O . SER B 1 86 ? 15.336 14.672 -7.031 1 45.47 86 SER B O 1
#

Foldseek 3Di:
DPDDPVNVVVQVCVQVVDLNSVLVVVQVVVQVQQVVQVVVVCVVPVPKDWDFWDWDWDDDDPDIHIHTHTAIPVRPDDDPSPDPPD/DPDDPVNVVVQVCVQVVDLNSVLVVVQVVVQVQQVVQVVVVCVVPVPKDWDFWDWDWDDDDPDIHIHTHTAIPVRPDDDPSPDPPD